Protein AF-A0A821MBE7-F1 (afdb_monomer_lite)

Sequence (81 aa):
LFDTAVRKLPKVKGIIWRAVAGNVTSGYATNKTVTWWTVSFCSTSADVVKAFLKPDQEATLFMIEAVAGRNLAGYTMYPDE

pLDDT: mean 88.98, std 4.97, range [73.0, 95.38]

Radius of gyration: 13.76 Å; chains: 1; bounding box: 33×23×38 Å

Structure (mmCIF, N/CA/C/O backbone):
data_AF-A0A821MBE7-F1
#
_entry.id   AF-A0A821MBE7-F1
#
loop_
_atom_site.group_PDB
_atom_site.id
_atom_site.type_symbol
_atom_site.label_atom_id
_atom_site.label_alt_id
_atom_site.label_comp_id
_atom_site.label_asym_id
_atom_site.label_entity_id
_atom_site.label_seq_id
_atom_site.pdbx_PDB_ins_code
_atom_site.Cartn_x
_atom_site.Cartn_y
_atom_site.Cartn_z
_atom_site.occupancy
_atom_site.B_iso_or_equiv
_atom_site.auth_seq_id
_atom_site.auth_comp_id
_atom_site.auth_asym_id
_atom_site.auth_atom_id
_atom_site.pdbx_PDB_model_num
ATOM 1 N N . LEU A 1 1 ? 3.391 12.992 -17.610 1.00 80.94 1 LEU A N 1
ATOM 2 C CA . LEU A 1 1 ? 4.761 12.475 -17.376 1.00 80.94 1 LEU A CA 1
ATOM 3 C C . LEU A 1 1 ? 4.759 11.241 -16.472 1.00 80.94 1 LEU A C 1
ATOM 5 O O . LEU A 1 1 ? 5.135 10.179 -16.947 1.00 80.94 1 LEU A O 1
ATOM 9 N N . PHE A 1 2 ? 4.287 11.347 -15.222 1.00 84.62 2 PHE A N 1
ATOM 10 C CA . PHE A 1 2 ? 4.263 10.225 -14.268 1.00 84.62 2 PHE A CA 1
ATOM 11 C C . PHE A 1 2 ? 3.481 8.995 -14.768 1.00 84.62 2 PHE A C 1
ATOM 13 O O . PHE A 1 2 ? 4.036 7.902 -14.815 1.00 84.62 2 PHE A O 1
A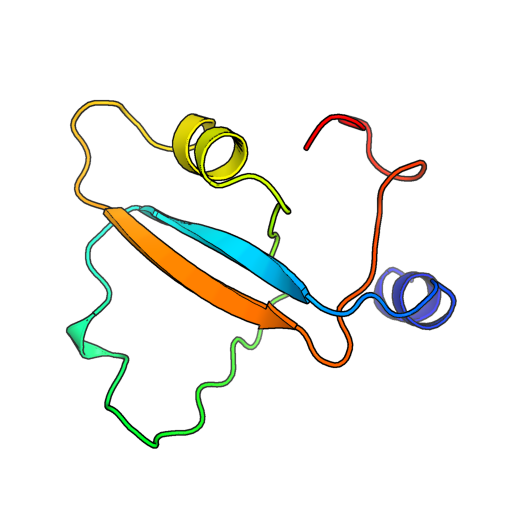TOM 20 N N . ASP A 1 3 ? 2.241 9.174 -15.239 1.00 83.81 3 ASP A N 1
ATOM 21 C CA . ASP A 1 3 ? 1.416 8.077 -15.784 1.00 83.81 3 ASP A CA 1
ATOM 22 C C . ASP A 1 3 ? 2.135 7.304 -16.910 1.00 83.81 3 ASP A C 1
ATOM 24 O O . ASP A 1 3 ? 2.192 6.075 -16.909 1.00 83.81 3 ASP A O 1
ATOM 28 N N . THR A 1 4 ? 2.783 8.028 -17.826 1.00 88.69 4 THR A N 1
ATOM 29 C CA . THR A 1 4 ? 3.546 7.436 -18.931 1.00 88.69 4 THR A CA 1
ATOM 30 C C . THR A 1 4 ? 4.728 6.599 -18.442 1.00 88.69 4 THR A C 1
ATOM 32 O O . THR A 1 4 ? 5.001 5.548 -19.020 1.00 88.69 4 THR A O 1
ATOM 35 N N . ALA A 1 5 ? 5.428 7.039 -17.393 1.00 87.81 5 ALA A N 1
ATOM 36 C CA . ALA A 1 5 ? 6.543 6.296 -16.810 1.00 87.81 5 ALA A CA 1
ATOM 37 C C . ALA A 1 5 ? 6.052 5.012 -16.125 1.00 87.81 5 ALA A C 1
ATOM 39 O O . ALA A 1 5 ? 6.543 3.925 -16.424 1.00 87.81 5 ALA A O 1
ATOM 40 N N . VAL A 1 6 ? 5.011 5.117 -15.296 1.00 86.62 6 VAL A N 1
ATOM 41 C CA . VAL A 1 6 ? 4.427 3.986 -14.558 1.00 86.62 6 VAL A CA 1
ATOM 42 C C . VAL A 1 6 ? 3.911 2.889 -15.497 1.00 86.62 6 VAL A C 1
ATOM 44 O O . VAL A 1 6 ? 4.049 1.701 -15.204 1.00 86.62 6 VAL A O 1
ATOM 47 N N . ARG A 1 7 ? 3.378 3.255 -16.671 1.00 87.19 7 ARG A N 1
ATOM 48 C CA . ARG A 1 7 ? 2.941 2.287 -17.695 1.00 87.19 7 ARG A CA 1
ATOM 49 C C . ARG A 1 7 ? 4.075 1.442 -18.278 1.00 87.19 7 ARG A C 1
ATOM 51 O O . ARG A 1 7 ? 3.799 0.325 -18.716 1.00 87.19 7 ARG A O 1
ATOM 58 N N . LYS A 1 8 ? 5.310 1.951 -18.288 1.00 88.81 8 LYS A N 1
ATOM 59 C CA . LYS A 1 8 ? 6.492 1.248 -18.817 1.00 88.81 8 LYS A CA 1
ATOM 60 C C . LYS A 1 8 ? 7.122 0.286 -17.808 1.00 88.81 8 LYS A C 1
ATOM 62 O O . LYS A 1 8 ? 7.920 -0.554 -18.206 1.00 88.81 8 LYS A O 1
ATOM 67 N N . LEU A 1 9 ? 6.764 0.389 -16.528 1.00 87.69 9 LEU A N 1
ATOM 68 C CA . LEU A 1 9 ? 7.322 -0.455 -15.475 1.00 87.69 9 LEU A CA 1
ATOM 69 C C . LEU A 1 9 ? 6.712 -1.864 -15.490 1.00 87.69 9 LEU A C 1
ATOM 71 O O . LEU A 1 9 ? 5.523 -2.024 -15.809 1.00 87.69 9 LEU A O 1
ATOM 75 N N . PRO A 1 10 ? 7.489 -2.895 -15.110 1.00 85.25 10 PRO A N 1
ATOM 76 C CA . PRO A 1 10 ? 6.987 -4.257 -15.009 1.00 85.25 10 PRO A CA 1
ATOM 77 C C . PRO A 1 10 ? 5.816 -4.343 -14.024 1.00 85.25 10 PRO A C 1
ATOM 79 O O . PRO A 1 10 ? 5.739 -3.614 -13.030 1.00 85.25 10 PRO A O 1
ATOM 82 N N . LYS A 1 11 ? 4.868 -5.233 -14.331 1.00 88.12 11 LYS A N 1
ATOM 83 C CA . LYS A 1 11 ? 3.752 -5.527 -13.429 1.00 88.12 11 LYS A CA 1
ATOM 84 C C . LYS A 1 11 ? 4.248 -6.408 -12.293 1.00 88.12 11 LYS A C 1
ATOM 86 O O . LYS A 1 11 ? 4.938 -7.392 -12.544 1.00 88.12 11 LYS A O 1
ATOM 91 N N . VAL A 1 12 ? 3.818 -6.097 -11.081 1.00 86.56 12 VAL A N 1
ATOM 92 C CA . VAL A 1 12 ? 4.031 -6.933 -9.902 1.00 86.56 12 VAL A CA 1
ATOM 93 C C . VAL A 1 12 ? 2.700 -7.476 -9.411 1.00 86.56 12 VAL A C 1
ATOM 95 O O . VAL A 1 12 ? 1.669 -6.795 -9.460 1.00 86.56 12 VAL A O 1
ATOM 98 N N . LYS A 1 13 ? 2.750 -8.733 -8.973 1.00 91.69 13 LYS A N 1
ATOM 99 C CA . LYS A 1 13 ? 1.660 -9.437 -8.309 1.00 91.69 13 LYS A CA 1
ATOM 100 C C . LYS A 1 13 ? 2.088 -9.830 -6.903 1.00 91.69 13 LYS A C 1
ATOM 102 O O . LYS A 1 13 ? 3.271 -10.078 -6.685 1.00 91.69 13 LYS A O 1
ATOM 107 N N . GLY A 1 14 ? 1.129 -9.921 -5.991 1.00 92.62 14 GLY A N 1
ATOM 108 C CA . GLY A 1 14 ? 1.363 -10.347 -4.612 1.00 92.62 14 GLY A CA 1
ATOM 109 C C . GLY A 1 14 ? 0.715 -9.420 -3.595 1.00 92.62 14 GLY A C 1
ATOM 110 O O . GLY A 1 14 ? 0.011 -8.477 -3.957 1.00 92.62 14 GLY A O 1
ATOM 111 N N . ILE A 1 15 ? 0.948 -9.704 -2.317 1.00 94.56 15 ILE A N 1
ATOM 112 C CA . ILE A 1 15 ? 0.412 -8.894 -1.227 1.00 94.56 15 ILE A CA 1
ATOM 113 C C . ILE A 1 15 ? 1.223 -7.608 -1.096 1.00 94.56 15 ILE A C 1
ATOM 115 O O . ILE A 1 15 ? 2.447 -7.639 -0.975 1.00 94.56 15 ILE A O 1
ATOM 119 N N . ILE A 1 16 ? 0.517 -6.485 -1.101 1.00 93.94 16 ILE A N 1
ATOM 120 C CA . ILE A 1 16 ? 1.055 -5.170 -0.775 1.00 93.94 16 ILE A CA 1
ATOM 121 C C . ILE A 1 16 ? 0.245 -4.558 0.361 1.00 93.94 16 ILE A C 1
ATOM 123 O O . ILE A 1 16 ? -0.948 -4.824 0.532 1.00 93.94 16 ILE A O 1
ATOM 127 N N . TRP A 1 17 ? 0.912 -3.715 1.127 1.00 95.19 17 TRP A N 1
ATOM 128 C CA . TRP A 1 17 ? 0.382 -3.058 2.300 1.00 95.19 17 TRP A CA 1
ATOM 129 C C . TRP A 1 17 ? 0.246 -1.570 2.043 1.00 95.19 17 TRP A C 1
ATOM 131 O O . TRP A 1 17 ? 1.080 -0.954 1.377 1.00 95.19 17 TRP A O 1
ATOM 141 N N . ARG A 1 18 ? -0.809 -0.985 2.601 1.00 94.44 18 ARG A N 1
ATOM 142 C CA . ARG A 1 18 ? -1.028 0.459 2.628 1.00 94.44 18 ARG A CA 1
ATOM 143 C C . ARG A 1 18 ? -1.556 0.849 3.993 1.00 94.44 18 ARG A C 1
ATOM 145 O O . ARG A 1 18 ? -2.505 0.243 4.476 1.00 94.44 18 ARG A O 1
ATOM 152 N N . ALA A 1 19 ? -0.983 1.887 4.580 1.00 93.38 19 ALA A N 1
ATOM 153 C CA . ALA A 1 19 ? -1.471 2.467 5.819 1.00 93.38 19 ALA A CA 1
ATOM 154 C C . ALA A 1 19 ? -2.071 3.852 5.558 1.00 93.38 19 ALA A C 1
ATOM 156 O O . ALA A 1 19 ? -1.582 4.606 4.714 1.00 93.38 19 ALA A O 1
ATOM 157 N N . VAL A 1 20 ? -3.146 4.179 6.271 1.00 92.81 20 VAL A N 1
ATOM 158 C CA . VAL A 1 20 ? -3.793 5.495 6.243 1.00 92.81 20 VAL A CA 1
ATOM 159 C C . VAL A 1 20 ? -4.021 5.945 7.681 1.00 92.81 20 VAL A C 1
ATOM 161 O O . VAL A 1 20 ? -4.490 5.160 8.502 1.00 92.81 20 VAL A O 1
ATOM 164 N N . ALA A 1 21 ? -3.684 7.198 7.986 1.00 92.69 21 ALA A N 1
ATOM 165 C CA . ALA A 1 21 ? -4.002 7.799 9.276 1.00 92.69 21 ALA A CA 1
ATOM 166 C C . ALA A 1 21 ? -5.519 8.031 9.397 1.00 92.69 21 ALA A C 1
ATOM 168 O O . ALA A 1 21 ? -6.151 8.546 8.474 1.00 92.69 21 ALA A O 1
ATOM 169 N N . GLY A 1 22 ? -6.084 7.666 10.543 1.00 93.19 22 GLY A N 1
ATOM 170 C CA . GLY A 1 22 ? -7.515 7.653 10.822 1.00 93.19 22 GLY A CA 1
ATOM 171 C C . GLY A 1 22 ? -8.191 6.316 10.511 1.00 93.19 22 GLY A C 1
ATOM 172 O O . GLY A 1 22 ? -7.684 5.467 9.768 1.00 93.19 22 GLY A O 1
ATOM 173 N N . ASN A 1 23 ? -9.376 6.137 11.085 1.00 92.69 23 ASN A N 1
ATOM 174 C CA . ASN A 1 23 ? -10.245 5.006 10.803 1.00 92.69 23 ASN A CA 1
ATOM 175 C C . ASN A 1 23 ? -11.188 5.326 9.644 1.00 92.69 23 ASN A C 1
ATOM 177 O O . ASN A 1 23 ? -12.086 6.157 9.751 1.00 92.69 23 ASN A O 1
ATOM 181 N N . VAL A 1 24 ? -10.966 4.649 8.519 1.00 93.19 24 VAL A N 1
ATOM 182 C CA . VAL A 1 24 ? -11.755 4.822 7.291 1.00 93.19 24 VAL A CA 1
ATOM 183 C C . VAL A 1 24 ? -12.615 3.600 6.978 1.00 93.19 24 VAL A C 1
ATOM 185 O O . VAL A 1 24 ? -13.190 3.516 5.895 1.00 93.19 24 VAL A O 1
ATOM 188 N N . THR A 1 25 ? -12.711 2.644 7.906 1.00 90.88 25 THR A N 1
ATOM 189 C CA . THR A 1 25 ? -13.353 1.337 7.683 1.00 90.88 25 THR A CA 1
ATOM 190 C C . THR A 1 25 ? -14.828 1.444 7.299 1.00 90.88 25 THR A C 1
ATOM 192 O O . THR A 1 25 ? -15.305 0.642 6.500 1.00 90.88 25 THR A O 1
ATOM 195 N N . SER A 1 26 ? -15.530 2.482 7.762 1.00 91.50 26 SER A N 1
ATOM 196 C CA . SER A 1 26 ? -16.928 2.762 7.403 1.00 91.50 26 SER A CA 1
ATOM 197 C C . SER A 1 26 ? -17.156 2.959 5.898 1.00 91.50 26 SER A C 1
ATOM 199 O O . SER A 1 26 ? -18.262 2.732 5.412 1.00 91.50 26 SER A O 1
ATOM 201 N N . GLY A 1 27 ? -16.118 3.341 5.146 1.00 88.69 27 GLY A N 1
ATOM 202 C CA . GLY A 1 27 ? -16.168 3.494 3.691 1.00 88.69 27 GLY A CA 1
ATOM 203 C C . GLY A 1 27 ? -15.952 2.200 2.896 1.00 88.69 27 GLY A C 1
ATOM 204 O O . GLY A 1 27 ? -16.096 2.219 1.674 1.00 88.69 27 GLY A O 1
ATOM 205 N N . TYR A 1 28 ? -15.606 1.085 3.549 1.00 91.12 28 TYR A N 1
ATOM 206 C CA . TYR A 1 28 ? -15.241 -0.173 2.889 1.00 91.12 28 TYR A CA 1
ATOM 207 C C . TYR A 1 28 ? -16.227 -1.280 3.251 1.00 91.12 28 TYR A C 1
ATOM 209 O O . TYR A 1 28 ? -16.047 -2.017 4.217 1.00 91.12 28 TYR A O 1
ATOM 217 N N . ALA A 1 29 ? -17.272 -1.421 2.438 1.00 91.81 29 ALA A N 1
ATOM 218 C CA . ALA A 1 29 ? -18.194 -2.543 2.547 1.00 91.81 29 ALA A CA 1
ATOM 219 C C . ALA A 1 29 ? -17.681 -3.769 1.773 1.00 91.81 29 ALA A C 1
ATOM 221 O O . ALA A 1 29 ? -17.122 -3.653 0.678 1.00 91.81 29 ALA A O 1
ATOM 222 N N . THR A 1 30 ? -17.927 -4.959 2.318 1.00 92.94 30 THR A N 1
ATOM 223 C CA . THR A 1 30 ? -17.590 -6.235 1.676 1.00 92.94 30 THR A CA 1
ATOM 224 C C . THR A 1 30 ? -18.248 -6.350 0.298 1.00 92.94 30 THR A C 1
ATOM 226 O O . THR A 1 30 ? -19.395 -5.941 0.107 1.00 92.94 30 THR A O 1
ATOM 229 N N . ASN A 1 31 ? -17.529 -6.928 -0.669 1.00 92.94 31 ASN A N 1
ATOM 230 C CA . ASN A 1 31 ? -17.980 -7.123 -2.055 1.00 92.94 31 ASN A CA 1
ATOM 231 C C . ASN A 1 31 ? -18.345 -5.827 -2.802 1.00 92.94 31 ASN A C 1
ATOM 233 O O . ASN A 1 31 ? -19.119 -5.856 -3.762 1.00 92.94 31 ASN A O 1
ATOM 237 N N . LYS A 1 32 ? -17.796 -4.681 -2.388 1.00 93.44 32 LYS A N 1
ATOM 238 C CA . LYS A 1 32 ? -17.900 -3.427 -3.139 1.00 93.44 32 LYS A CA 1
ATOM 239 C C . LYS A 1 32 ? -16.590 -3.094 -3.834 1.00 93.44 32 LYS A C 1
ATOM 241 O O . LYS A 1 32 ? -15.509 -3.227 -3.270 1.00 93.44 32 LYS A O 1
ATOM 246 N N . THR A 1 33 ? -16.708 -2.613 -5.068 1.00 92.12 33 THR A N 1
ATOM 247 C CA . THR A 1 33 ? -15.586 -2.024 -5.794 1.00 92.12 33 THR A CA 1
ATOM 248 C C . THR A 1 33 ? -15.319 -0.631 -5.244 1.00 92.12 33 THR A C 1
ATOM 250 O O . THR A 1 33 ? -16.189 0.237 -5.292 1.00 92.12 33 THR A O 1
ATOM 253 N N . VAL A 1 34 ? -14.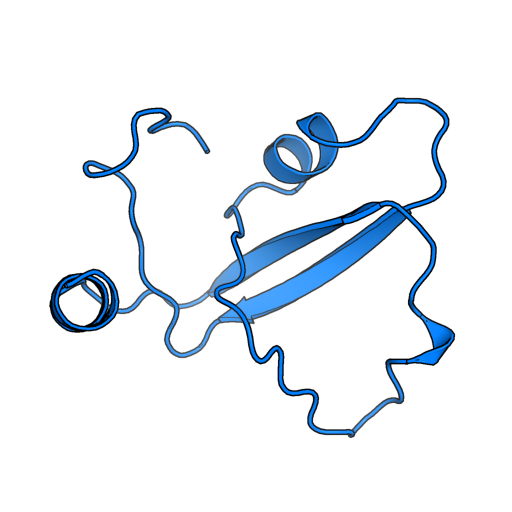105 -0.416 -4.746 1.00 91.69 34 VAL A N 1
ATOM 254 C CA . VAL A 1 34 ? -13.627 0.893 -4.300 1.00 91.69 34 VAL A CA 1
ATOM 255 C C . VAL A 1 34 ? -12.627 1.414 -5.321 1.00 91.69 34 VAL A C 1
ATOM 257 O O . VAL A 1 34 ? -11.751 0.681 -5.771 1.00 91.69 34 VAL A O 1
ATOM 260 N N . THR A 1 35 ? -12.765 2.686 -5.692 1.00 90.62 35 THR A N 1
ATOM 261 C CA . THR A 1 35 ? -11.809 3.370 -6.567 1.00 90.62 35 THR A CA 1
ATOM 262 C C . THR A 1 35 ? -11.057 4.414 -5.759 1.00 90.62 35 THR A C 1
ATOM 264 O O . THR A 1 35 ? -11.656 5.353 -5.237 1.00 90.62 35 THR A O 1
ATOM 267 N N . TRP A 1 36 ? -9.736 4.271 -5.676 1.00 88.94 36 TRP A N 1
ATOM 268 C CA . TRP A 1 36 ? -8.860 5.334 -5.197 1.00 88.94 36 TRP A CA 1
ATOM 269 C C . TRP A 1 36 ? -8.468 6.204 -6.387 1.00 88.94 36 TRP A C 1
ATOM 271 O O . TRP A 1 36 ? -7.661 5.807 -7.221 1.00 88.94 36 TRP A O 1
ATOM 281 N N . TRP A 1 37 ? -9.090 7.379 -6.490 1.00 82.38 37 TRP A N 1
ATOM 282 C CA . TRP A 1 37 ? -8.894 8.313 -7.606 1.00 82.38 37 TRP A CA 1
ATOM 283 C C . TRP A 1 37 ? -7.459 8.839 -7.724 1.00 82.38 37 TRP A C 1
ATOM 285 O O . TRP A 1 37 ? -7.056 9.312 -8.785 1.00 82.38 37 TRP A O 1
ATOM 295 N N . THR A 1 38 ? -6.690 8.760 -6.640 1.00 84.62 38 THR A N 1
ATOM 296 C CA . THR A 1 38 ? -5.294 9.182 -6.576 1.00 84.62 38 THR A CA 1
ATOM 297 C C . THR A 1 38 ? -4.342 7.991 -6.590 1.00 84.62 38 THR A C 1
ATOM 299 O O . THR A 1 38 ? -4.678 6.872 -6.194 1.00 84.62 38 THR A O 1
ATOM 302 N N . VAL A 1 39 ? -3.108 8.253 -7.028 1.00 81.81 39 VAL A N 1
ATOM 303 C CA . VAL A 1 39 ? -2.014 7.282 -6.940 1.00 81.81 39 VAL A CA 1
ATOM 304 C C . VAL A 1 39 ? -1.842 6.871 -5.481 1.00 81.81 39 VAL A C 1
ATOM 306 O O . VAL A 1 39 ? -1.693 7.713 -4.596 1.00 81.81 39 VAL A O 1
ATOM 309 N N . SER A 1 40 ? -1.873 5.564 -5.240 1.00 83.19 40 SER A N 1
ATOM 310 C CA . SER A 1 40 ? -1.715 4.992 -3.909 1.00 83.19 40 SER A CA 1
ATOM 311 C C . SER A 1 40 ? -0.318 4.410 -3.765 1.00 83.19 40 SER A C 1
ATOM 313 O O . SER A 1 40 ? 0.053 3.500 -4.502 1.00 83.19 40 SER A O 1
ATOM 315 N N . PHE A 1 41 ? 0.444 4.946 -2.814 1.00 83.19 41 PHE A N 1
ATOM 316 C CA . PHE A 1 41 ? 1.709 4.361 -2.384 1.00 83.19 41 PHE A CA 1
ATOM 317 C C . PHE A 1 41 ? 1.447 3.168 -1.464 1.00 83.19 41 PHE A C 1
ATOM 319 O O . PHE A 1 41 ? 0.549 3.222 -0.611 1.00 83.19 41 PHE A O 1
ATOM 326 N N . CYS A 1 42 ? 2.219 2.107 -1.687 1.00 90.94 42 CYS A N 1
ATOM 327 C CA . CYS A 1 42 ? 2.140 0.824 -1.003 1.00 90.94 42 CYS A CA 1
ATOM 328 C C . CYS A 1 42 ? 3.553 0.237 -0.880 1.00 90.94 42 CYS A C 1
ATOM 330 O O . CYS A 1 42 ? 4.389 0.508 -1.738 1.00 90.94 42 CYS A O 1
ATOM 332 N N . SER A 1 43 ? 3.771 -0.615 0.118 1.00 91.19 43 SER A N 1
ATOM 333 C CA . SER A 1 43 ? 5.009 -1.388 0.295 1.00 91.19 43 SER A CA 1
ATOM 334 C C . SER A 1 43 ? 4.700 -2.881 0.305 1.00 91.19 43 SER A C 1
ATOM 336 O O . SER A 1 43 ? 3.583 -3.293 0.619 1.00 91.19 43 SER A O 1
ATOM 338 N N . THR A 1 44 ? 5.682 -3.724 0.008 1.00 91.00 44 THR A N 1
ATOM 339 C CA . THR A 1 44 ? 5.586 -5.165 0.287 1.00 91.00 44 THR A CA 1
ATOM 340 C C . THR A 1 44 ? 5.718 -5.488 1.779 1.00 91.00 44 THR A C 1
ATOM 342 O O . THR A 1 44 ? 5.387 -6.599 2.188 1.00 91.00 44 THR A O 1
ATOM 345 N N . SER A 1 45 ? 6.149 -4.531 2.609 1.00 92.19 45 SER A N 1
ATOM 346 C CA . SER A 1 45 ? 6.303 -4.680 4.056 1.00 92.19 45 SER A CA 1
ATOM 347 C C . SER A 1 45 ? 5.226 -3.918 4.832 1.00 92.19 45 SER A C 1
ATOM 349 O O . SER A 1 45 ? 5.022 -2.715 4.657 1.00 92.19 45 SER A O 1
ATOM 351 N N . ALA A 1 46 ? 4.554 -4.621 5.747 1.00 91.69 46 ALA A N 1
ATOM 352 C CA . ALA A 1 46 ? 3.609 -4.002 6.672 1.00 91.69 46 ALA A CA 1
ATOM 353 C C . ALA A 1 46 ? 4.311 -3.041 7.646 1.00 91.69 46 ALA A C 1
ATOM 355 O O . ALA A 1 46 ? 3.723 -2.042 8.054 1.00 91.69 46 ALA A O 1
ATOM 356 N N . ASP A 1 47 ? 5.557 -3.328 8.019 1.00 92.12 47 ASP A N 1
ATOM 357 C CA . ASP A 1 47 ? 6.293 -2.524 8.995 1.00 92.12 47 ASP A CA 1
ATOM 358 C C . ASP A 1 47 ? 6.794 -1.217 8.381 1.00 92.12 47 ASP A C 1
ATOM 360 O O . ASP A 1 47 ? 6.724 -0.176 9.032 1.00 92.12 47 ASP A O 1
ATOM 364 N N . VAL A 1 48 ? 7.161 -1.239 7.094 1.00 92.62 48 VAL A N 1
ATOM 365 C CA . VAL A 1 48 ? 7.473 -0.023 6.328 1.00 92.62 48 VAL A CA 1
ATOM 366 C C . VAL A 1 48 ? 6.272 0.917 6.325 1.00 92.62 48 VAL A C 1
ATOM 368 O O . VAL A 1 48 ? 6.402 2.067 6.729 1.00 92.62 48 VAL A O 1
ATOM 371 N N . VAL A 1 49 ? 5.074 0.445 5.952 1.00 92.31 49 VAL A N 1
ATOM 372 C CA . VAL A 1 49 ? 3.903 1.342 5.915 1.00 92.31 49 VAL A CA 1
ATOM 373 C C . VAL A 1 49 ? 3.486 1.843 7.298 1.00 92.31 49 VAL A C 1
ATOM 375 O O . VAL A 1 49 ? 2.976 2.957 7.410 1.00 92.31 49 VAL A O 1
ATOM 378 N N . LYS A 1 50 ? 3.715 1.056 8.355 1.00 91.31 50 LYS A N 1
ATOM 379 C CA . LYS A 1 50 ? 3.460 1.477 9.739 1.00 91.31 50 LYS A CA 1
ATOM 380 C C . LYS A 1 50 ? 4.451 2.533 10.219 1.00 91.31 50 LYS A C 1
ATOM 382 O O . LYS A 1 50 ? 4.055 3.365 11.024 1.00 91.31 50 LYS A O 1
ATOM 387 N N . ALA A 1 51 ? 5.689 2.545 9.725 1.00 91.69 51 ALA A N 1
ATOM 388 C CA . ALA A 1 51 ? 6.680 3.557 10.097 1.00 91.69 51 ALA A CA 1
ATOM 389 C C . ALA A 1 51 ? 6.265 4.984 9.683 1.00 91.69 51 ALA A C 1
ATOM 391 O O . ALA A 1 51 ? 6.699 5.955 10.297 1.00 91.69 51 ALA A O 1
ATOM 392 N N . PHE A 1 52 ? 5.372 5.120 8.695 1.00 88.25 52 PHE A N 1
ATOM 393 C CA . PHE A 1 52 ? 4.765 6.404 8.318 1.00 88.25 52 PHE A CA 1
ATOM 394 C C . PHE A 1 52 ? 3.607 6.828 9.232 1.00 88.25 52 PHE A C 1
ATOM 396 O O . PHE A 1 52 ? 3.044 7.913 9.058 1.00 88.25 52 PHE A O 1
ATOM 403 N N . LEU A 1 53 ? 3.216 5.984 10.190 1.00 91.00 53 LEU A N 1
ATOM 404 C CA . LEU A 1 53 ? 2.188 6.296 11.170 1.00 91.00 53 LEU A CA 1
ATOM 405 C C . LEU A 1 53 ? 2.804 6.842 12.462 1.00 91.00 53 LEU A C 1
ATOM 407 O O . LEU A 1 53 ? 3.896 6.462 12.873 1.00 91.00 53 LEU A O 1
ATOM 411 N N . LYS A 1 54 ? 2.066 7.722 13.142 1.00 90.62 54 LYS A N 1
ATOM 412 C CA . LYS A 1 54 ? 2.416 8.167 14.493 1.00 90.62 54 LYS A CA 1
ATOM 413 C C . LYS A 1 54 ? 2.096 7.058 15.514 1.00 90.62 54 LYS A C 1
ATOM 415 O O . LYS A 1 54 ? 1.063 6.412 15.352 1.00 90.62 54 LYS A O 1
ATOM 420 N N . PRO A 1 55 ? 2.907 6.879 16.575 1.00 85.19 55 PRO A N 1
ATOM 421 C CA . PRO A 1 55 ? 2.741 5.798 17.557 1.00 85.19 55 PRO A CA 1
ATOM 422 C C . PRO A 1 55 ? 1.360 5.715 18.227 1.00 85.19 55 PRO A C 1
ATOM 424 O O . PRO A 1 55 ? 0.904 4.618 18.520 1.00 85.19 55 PRO A O 1
ATOM 427 N N . ASP A 1 56 ? 0.673 6.851 18.388 1.00 86.94 56 ASP A N 1
ATOM 428 C CA . ASP A 1 56 ? -0.597 6.949 19.126 1.00 86.94 56 ASP A CA 1
ATOM 429 C C . ASP A 1 56 ? -1.755 7.495 18.274 1.00 86.94 56 ASP A C 1
ATOM 431 O O . ASP A 1 56 ? -2.714 8.065 18.797 1.00 86.94 56 ASP A O 1
ATOM 435 N N . GLN A 1 57 ? -1.670 7.378 16.944 1.00 90.94 57 GLN A N 1
ATOM 436 C CA . GLN A 1 57 ? -2.785 7.754 16.072 1.00 90.94 57 GLN A CA 1
ATOM 437 C C . GLN A 1 57 ? -3.621 6.535 15.692 1.00 90.94 57 GLN A C 1
ATOM 439 O O . GLN A 1 57 ? -3.090 5.476 15.355 1.00 90.94 57 GLN A O 1
ATOM 444 N N . GLU A 1 58 ? -4.940 6.710 15.660 1.00 94.06 58 GLU A N 1
ATOM 445 C CA . GLU A 1 58 ? -5.813 5.743 15.005 1.00 94.06 58 GLU A CA 1
ATOM 446 C C . GLU A 1 58 ? -5.419 5.640 13.525 1.00 94.06 58 GLU A C 1
ATOM 448 O O . GLU A 1 58 ? -5.099 6.643 12.882 1.00 94.06 58 GLU A O 1
ATOM 453 N N . ALA A 1 59 ? -5.406 4.428 12.980 1.00 94.81 59 ALA A N 1
ATOM 454 C CA . ALA A 1 59 ? -4.995 4.179 11.608 1.00 94.81 59 ALA A CA 1
ATOM 455 C C . ALA A 1 59 ? -5.713 2.962 11.030 1.00 94.81 59 ALA A C 1
ATOM 457 O O . ALA A 1 59 ? -6.125 2.054 11.750 1.00 94.81 59 ALA A O 1
ATOM 458 N N . THR A 1 60 ? -5.811 2.929 9.705 1.00 94.81 60 THR A N 1
ATOM 459 C CA . THR A 1 60 ? -6.349 1.798 8.950 1.00 94.81 60 THR A CA 1
ATOM 460 C C . THR A 1 60 ? -5.240 1.172 8.117 1.00 94.81 60 THR A C 1
ATOM 462 O O . THR A 1 60 ? -4.582 1.858 7.330 1.00 94.81 60 THR A O 1
ATOM 465 N N . LEU A 1 61 ? -5.048 -0.139 8.273 1.00 94.38 61 LEU A N 1
ATOM 466 C CA . LEU A 1 61 ? -4.111 -0.926 7.479 1.00 94.38 61 LEU A CA 1
ATOM 467 C C . LEU A 1 61 ? -4.874 -1.736 6.426 1.00 94.38 61 LEU A C 1
ATOM 469 O O . LEU A 1 61 ? -5.787 -2.493 6.748 1.00 94.38 61 LEU A O 1
ATOM 473 N N . PHE A 1 62 ? -4.467 -1.595 5.171 1.00 94.75 62 PHE A N 1
ATOM 474 C CA . PHE A 1 62 ? -4.989 -2.341 4.037 1.00 94.75 62 PHE A CA 1
ATOM 475 C C . PHE A 1 62 ? -3.991 -3.416 3.629 1.00 94.75 62 PHE A C 1
ATOM 477 O O . PHE A 1 62 ? -2.835 -3.112 3.329 1.00 94.75 62 PHE A O 1
ATOM 484 N N . MET A 1 63 ? -4.468 -4.656 3.566 1.00 95.38 63 MET A N 1
ATOM 485 C CA . MET A 1 63 ? -3.798 -5.755 2.882 1.00 95.38 63 MET A CA 1
ATOM 486 C C . MET A 1 63 ? -4.447 -5.912 1.509 1.00 95.38 63 MET A C 1
ATOM 488 O O . MET A 1 63 ? -5.655 -6.133 1.418 1.00 95.38 63 MET A O 1
ATOM 492 N N . ILE A 1 64 ? -3.670 -5.751 0.443 1.00 94.38 64 ILE A N 1
ATOM 493 C CA . ILE A 1 64 ? -4.179 -5.708 -0.929 1.00 94.38 64 ILE A CA 1
ATOM 494 C C . ILE A 1 64 ? -3.473 -6.789 -1.736 1.00 94.38 64 ILE A C 1
ATOM 496 O O . ILE A 1 64 ? -2.247 -6.800 -1.825 1.00 94.38 64 ILE A O 1
ATOM 500 N N . GLU A 1 65 ? -4.237 -7.668 -2.376 1.00 94.81 65 GLU A N 1
ATOM 501 C CA . GLU A 1 65 ? -3.695 -8.559 -3.396 1.00 94.81 65 GLU A CA 1
ATOM 502 C C . GLU A 1 65 ? -3.568 -7.798 -4.722 1.00 94.81 65 GLU A C 1
ATOM 504 O O . GLU A 1 65 ? -4.549 -7.484 -5.401 1.00 94.81 65 GLU A O 1
ATOM 509 N N . ALA A 1 66 ? -2.338 -7.454 -5.090 1.00 92.81 66 ALA A N 1
ATOM 510 C CA . ALA A 1 66 ? -2.054 -6.758 -6.330 1.00 92.81 66 ALA A CA 1
ATOM 511 C C . ALA A 1 66 ? -2.097 -7.728 -7.518 1.00 92.81 66 ALA A C 1
ATOM 513 O O . ALA A 1 66 ? -1.366 -8.716 -7.563 1.00 92.81 66 ALA A O 1
ATOM 514 N N . VAL A 1 67 ? -2.895 -7.393 -8.534 1.00 91.50 67 VAL A N 1
ATOM 515 C CA . VAL A 1 67 ? -2.940 -8.124 -9.817 1.00 91.50 67 VAL A CA 1
ATOM 516 C C . VAL A 1 67 ? -2.098 -7.429 -10.899 1.00 91.50 67 VAL A C 1
ATOM 518 O O . VAL A 1 67 ? -1.594 -8.071 -11.824 1.00 91.50 67 VAL A O 1
ATOM 521 N N . ALA A 1 68 ? -1.946 -6.105 -10.795 1.00 87.81 68 ALA A N 1
ATOM 522 C CA . ALA A 1 68 ? -1.245 -5.267 -11.770 1.00 87.81 68 ALA A CA 1
ATOM 523 C C . ALA A 1 68 ? -0.525 -4.070 -11.115 1.00 87.81 68 ALA A C 1
ATOM 525 O O . ALA A 1 68 ? -0.529 -2.967 -11.669 1.00 87.81 68 ALA A O 1
ATOM 526 N N . GLY A 1 69 ? 0.081 -4.287 -9.942 1.00 85.81 69 GLY A N 1
ATOM 527 C CA . GLY A 1 69 ? 0.902 -3.279 -9.267 1.00 85.81 69 GLY A CA 1
ATOM 528 C C . GLY A 1 69 ? 2.121 -2.884 -10.104 1.00 85.81 69 GLY A C 1
ATOM 529 O O . GLY A 1 69 ? 2.492 -3.588 -11.046 1.00 85.81 69 GLY A O 1
ATOM 530 N N . ARG A 1 70 ? 2.746 -1.749 -9.786 1.00 88.62 70 ARG A N 1
ATOM 531 C CA . ARG A 1 70 ? 3.936 -1.242 -10.488 1.00 88.62 70 ARG A CA 1
ATOM 532 C C . ARG A 1 70 ? 5.035 -1.012 -9.473 1.00 88.62 70 ARG A C 1
ATOM 534 O O . ARG A 1 70 ? 4.842 -0.230 -8.549 1.00 88.62 70 ARG A O 1
ATOM 541 N N . ASN A 1 71 ? 6.152 -1.711 -9.639 1.00 84.88 71 ASN A N 1
ATOM 542 C CA . ASN A 1 71 ? 7.284 -1.557 -8.741 1.00 84.88 71 ASN A CA 1
ATOM 543 C C . ASN A 1 71 ? 8.106 -0.332 -9.143 1.00 84.88 71 ASN A C 1
ATOM 545 O O . ASN A 1 71 ? 8.534 -0.228 -10.292 1.00 84.88 71 ASN A O 1
ATOM 549 N N . LEU A 1 72 ? 8.294 0.575 -8.189 1.00 84.62 72 LEU A N 1
ATOM 550 C CA . LEU A 1 72 ? 9.087 1.792 -8.335 1.00 84.62 72 LEU A CA 1
ATOM 551 C C . LEU A 1 72 ? 10.487 1.659 -7.711 1.00 84.62 72 LEU A C 1
ATOM 553 O O . LEU A 1 72 ? 11.263 2.611 -7.792 1.00 84.62 72 LEU A O 1
ATOM 557 N N . ALA A 1 73 ? 10.831 0.503 -7.130 1.00 77.75 73 ALA A 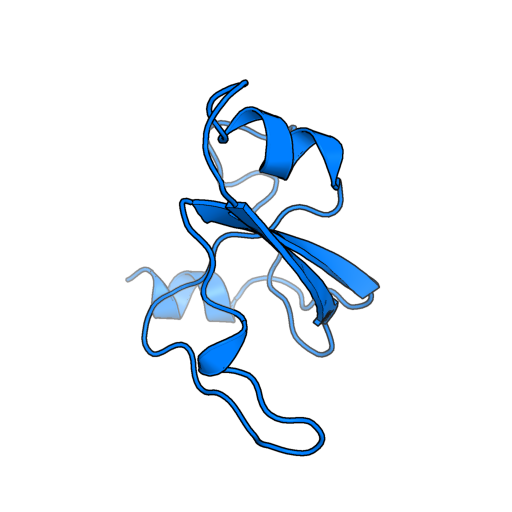N 1
ATOM 558 C CA . ALA A 1 73 ? 12.166 0.220 -6.614 1.00 77.75 73 ALA A CA 1
ATOM 559 C C . ALA A 1 73 ? 13.218 0.475 -7.709 1.00 77.75 73 ALA A C 1
ATOM 561 O O . ALA A 1 73 ? 13.086 0.005 -8.841 1.00 77.75 73 ALA A O 1
ATOM 562 N N . GLY A 1 74 ? 14.232 1.279 -7.382 1.00 80.00 74 GLY A N 1
ATOM 563 C CA . GLY A 1 74 ? 15.253 1.759 -8.325 1.00 80.00 74 GLY A CA 1
ATOM 564 C C . GLY A 1 74 ? 14.954 3.112 -8.989 1.00 80.00 74 GLY A C 1
ATOM 565 O O . GLY A 1 74 ? 15.844 3.684 -9.611 1.00 80.00 74 GLY A O 1
ATOM 566 N N . TYR A 1 75 ? 13.741 3.651 -8.827 1.00 82.62 75 TYR A N 1
ATOM 567 C CA . TYR A 1 75 ? 13.349 4.996 -9.284 1.00 82.62 75 TYR A CA 1
ATOM 568 C C . TYR A 1 75 ? 12.859 5.9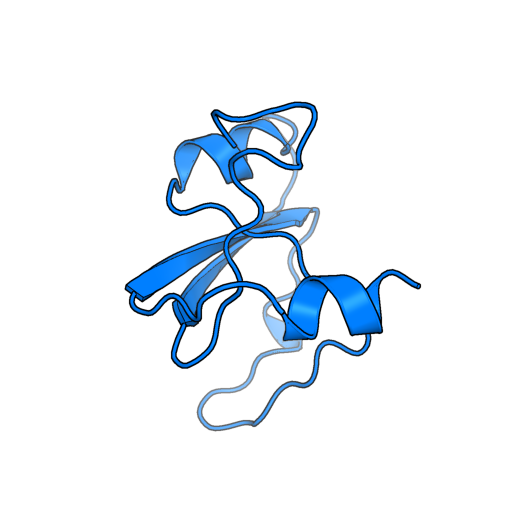03 -8.146 1.00 82.62 75 TYR A C 1
ATOM 570 O O . TYR A 1 75 ? 12.472 7.047 -8.384 1.00 82.62 75 TYR A O 1
ATOM 578 N N . THR A 1 76 ? 12.851 5.386 -6.918 1.00 82.19 76 THR A N 1
ATOM 579 C CA . THR A 1 76 ? 12.550 6.120 -5.687 1.00 82.19 76 THR A CA 1
ATOM 580 C C .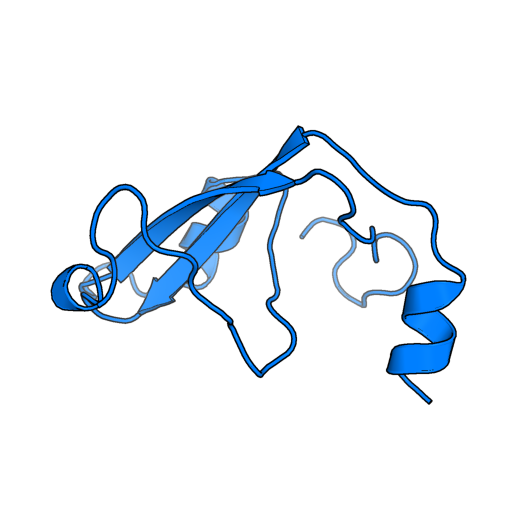 THR A 1 76 ? 13.846 6.572 -5.009 1.00 82.19 76 THR A C 1
ATOM 582 O O . THR A 1 76 ? 14.886 5.930 -5.153 1.00 82.19 76 THR A O 1
ATOM 585 N N . MET A 1 77 ? 13.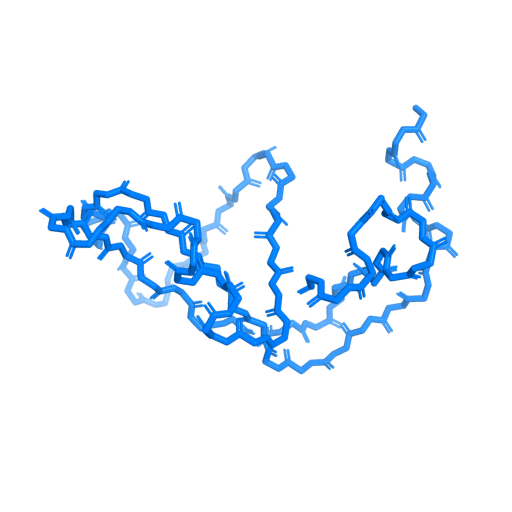773 7.662 -4.242 1.00 82.94 77 MET A N 1
ATOM 586 C CA . MET A 1 77 ? 14.853 8.085 -3.341 1.00 82.94 77 MET A CA 1
ATOM 587 C C . MET A 1 77 ? 15.000 7.162 -2.120 1.00 82.94 77 MET A C 1
ATOM 589 O O . MET A 1 77 ? 15.983 7.275 -1.392 1.00 82.94 77 MET A O 1
ATOM 593 N N . TYR A 1 78 ? 14.042 6.254 -1.917 1.00 82.69 78 TYR A N 1
ATOM 594 C CA . TYR A 1 78 ? 13.946 5.355 -0.771 1.00 82.69 78 TYR A CA 1
ATOM 595 C C . TYR A 1 78 ? 13.769 3.906 -1.257 1.00 82.69 78 TYR A C 1
ATOM 597 O O . TYR A 1 78 ? 12.649 3.417 -1.355 1.00 82.69 78 TYR A O 1
ATOM 605 N N . PRO A 1 79 ? 14.851 3.222 -1.665 1.00 77.44 79 PRO A N 1
ATOM 606 C CA . PRO A 1 79 ? 14.767 1.904 -2.302 1.00 77.44 79 PRO A CA 1
ATOM 607 C C . PRO A 1 79 ? 14.296 0.779 -1.370 1.00 77.44 79 PRO A C 1
ATOM 609 O O . PRO A 1 79 ? 13.879 -0.262 -1.871 1.00 77.44 79 PRO A O 1
ATOM 612 N N . ASP A 1 80 ? 14.359 0.998 -0.055 1.00 76.88 80 ASP A N 1
ATOM 613 C CA . ASP A 1 80 ? 13.951 0.038 0.977 1.00 76.88 80 ASP A CA 1
ATOM 614 C C . ASP A 1 80 ? 12.481 0.215 1.422 1.00 76.88 80 ASP A C 1
ATOM 616 O O . ASP A 1 80 ? 12.029 -0.471 2.342 1.00 76.88 80 ASP A O 1
ATOM 620 N N . GLU A 1 81 ? 11.739 1.136 0.788 1.00 73.00 81 GLU A N 1
ATOM 621 C CA . GLU A 1 81 ? 10.280 1.280 0.938 1.00 73.00 81 GLU A CA 1
ATOM 622 C C . GLU A 1 81 ? 9.509 0.238 0.116 1.00 73.00 81 GLU A C 1
ATOM 624 O O . GLU A 1 81 ? 8.570 -0.372 0.682 1.00 73.00 81 GLU A O 1
#

Organism: NCBI:txid392030

Foldseek 3Di:
DVVVVQVPADFDWDKKKAKDFDDPVVVDDPPDDDDDPDDGDIGPDPVVNCVPDDPPTDMDMDIDGGPGDGDCQVVDPCNPD

Secondary structure (DSSP, 8-state):
-HHHHHHHSPEEEEEEEEEEES--GGG--TT------SPPP-BS-HHHHHHTS-TTS-EEEEEEEEEEEE--TTTSS-TT-